Protein AF-A0A7S2G2K4-F1 (afdb_monomer)

Organism: NCBI:txid327968

Mean predicted aligned error: 5.21 Å

Radi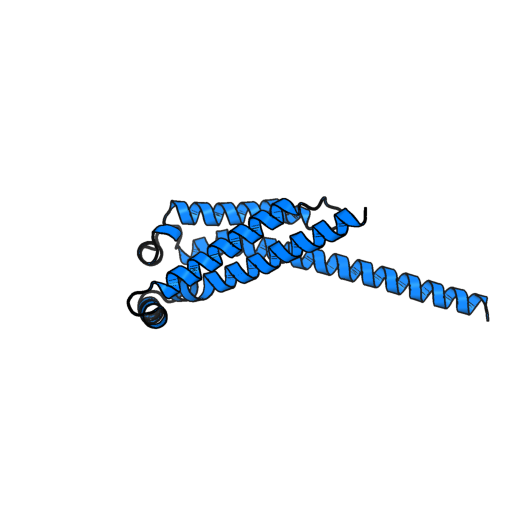us of gyration: 21.89 Å; Cα contacts (8 Å, |Δi|>4): 139; chains: 1; bounding box: 46×28×77 Å

Sequence (170 aa):
QAVLDKASLFRVEVRQKNRACLAEMVSWNALHTGFLLNASVNIVGLSIVNRGFSNALLIATYPGLFGTEGMIAIMLWGAAYLAAAPSLRPGREKQPYTYAVFCVEKVFYVATHVLWCARQPDGVLATLSGLWAQDPLTAFFYAAYGVNDFLGAVVFGSAMVKALGEQKAD

Foldseek 3Di:
DVVVVVVVVVVVVVVVVVVVVVVLQVLLVVLLVLLLVQLCCLAVVLCVLCVNVPPPVLCVLPVPQPPPVNSVVSNVLSVLSVVQSVQSHPPHQADLVSLVVQLVVLVVVLVVLVVSQVPDPVGNVVVLVVCCVVPVSSSVCSVCVSVVSNSSSVSSNVSNVVNVVVVVVD

Nearest PDB structures (foldseek):
  3lmf-assembly1_A  TM=4.861E-01  e=2.283E+00  Nitrosospira multiformis ATCC 25196
  1i4d-assembly1_A  TM=2.481E-01  e=7.546E+00  Homo sapiens
  1i4d-assembly1_B  TM=2.511E-01  e=9.210E+00  Homo sapiens

Structure (mmCIF, N/CA/C/O backbone):
data_AF-A0A7S2G2K4-F1
#
_entry.id   AF-A0A7S2G2K4-F1
#
loop_
_atom_site.group_PDB
_atom_site.id
_atom_site.type_symbol
_atom_site.label_atom_id
_atom_site.label_alt_id
_atom_site.label_comp_id
_atom_site.label_asym_id
_atom_site.label_entity_id
_atom_site.label_seq_id
_atom_site.pdbx_PDB_ins_code
_atom_site.Cartn_x
_atom_site.Cartn_y
_atom_site.Cartn_z
_atom_site.occupancy
_atom_site.B_iso_or_equiv
_atom_site.auth_seq_id
_atom_site.auth_comp_id
_atom_site.auth_asym_id
_atom_site.auth_atom_id
_atom_site.pdbx_PDB_model_num
ATOM 1 N N . GLN A 1 1 ? -9.798 -1.845 57.908 1.00 68.50 1 GLN A N 1
ATOM 2 C CA . GLN A 1 1 ? -9.338 -2.822 56.900 1.00 68.50 1 GLN A CA 1
ATOM 3 C C . GLN A 1 1 ? -10.251 -2.909 55.678 1.00 68.50 1 GLN A C 1
ATOM 5 O O . GLN A 1 1 ? -9.846 -2.431 54.632 1.00 68.50 1 GLN A O 1
ATOM 10 N N . ALA A 1 2 ? -11.506 -3.358 55.803 1.00 72.81 2 ALA A N 1
ATOM 11 C CA . ALA A 1 2 ? -12.401 -3.588 54.654 1.00 72.81 2 ALA A CA 1
ATOM 12 C C . ALA A 1 2 ? -12.629 -2.383 53.705 1.00 72.81 2 ALA A C 1
ATOM 14 O O . ALA A 1 2 ? -12.762 -2.557 52.497 1.00 72.81 2 ALA A O 1
ATOM 15 N N . VAL A 1 3 ? -12.659 -1.149 54.225 1.00 71.44 3 VAL A N 1
ATOM 16 C CA . VAL A 1 3 ? -12.802 0.071 53.399 1.00 71.44 3 VAL A CA 1
ATOM 17 C C . VAL A 1 3 ? -11.535 0.361 52.582 1.00 71.44 3 VAL A C 1
ATOM 19 O O . VAL A 1 3 ? -11.624 0.780 51.430 1.00 71.44 3 VAL A O 1
ATOM 22 N N . LEU A 1 4 ? -10.354 0.090 53.149 1.00 71.25 4 LEU A N 1
ATOM 23 C CA . LEU A 1 4 ? -9.072 0.260 52.459 1.00 71.25 4 LEU A CA 1
ATOM 24 C C . LEU A 1 4 ? -8.890 -0.797 51.360 1.00 71.25 4 LEU A C 1
ATOM 26 O O . LEU A 1 4 ? -8.391 -0.459 50.287 1.00 71.25 4 LEU A O 1
ATOM 30 N N . ASP A 1 5 ? -9.375 -2.020 51.589 1.00 79.25 5 ASP A N 1
ATOM 31 C CA . ASP A 1 5 ? -9.375 -3.104 50.597 1.00 79.25 5 ASP A CA 1
ATOM 32 C C . ASP A 1 5 ? -10.339 -2.830 49.433 1.00 79.25 5 ASP A C 1
ATOM 34 O O . ASP A 1 5 ? -10.005 -3.052 48.272 1.00 79.25 5 ASP A O 1
ATOM 38 N N . LYS A 1 6 ? 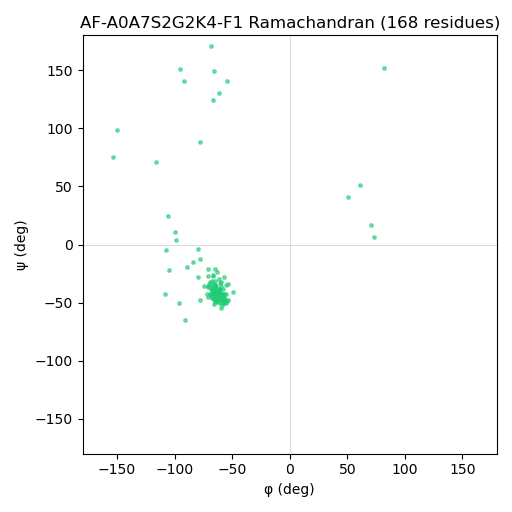-11.516 -2.246 49.693 1.00 78.31 6 LYS A N 1
ATOM 39 C CA . LYS A 1 6 ? -12.412 -1.799 48.610 1.00 78.31 6 LYS A CA 1
ATOM 40 C C . LYS A 1 6 ? -11.802 -0.660 47.790 1.00 78.31 6 LYS A C 1
ATOM 42 O O . LYS A 1 6 ? -11.899 -0.663 46.566 1.00 78.31 6 LYS A O 1
ATOM 47 N N . ALA A 1 7 ? -11.138 0.295 48.443 1.00 77.19 7 ALA A N 1
ATOM 48 C CA . ALA A 1 7 ? -10.471 1.400 47.758 1.00 77.19 7 ALA A CA 1
ATOM 49 C C . ALA A 1 7 ? -9.239 0.946 46.950 1.00 77.19 7 ALA A C 1
ATOM 51 O O . ALA A 1 7 ? -8.916 1.546 45.923 1.00 77.19 7 ALA A O 1
ATOM 52 N N . SER A 1 8 ? -8.520 -0.092 47.391 1.00 80.88 8 SER A N 1
ATOM 53 C CA . SER A 1 8 ? -7.418 -0.682 46.622 1.00 80.88 8 SER A CA 1
ATOM 54 C C . SER A 1 8 ? -7.937 -1.443 45.399 1.00 80.88 8 SER A C 1
ATOM 56 O O . SER A 1 8 ? -7.446 -1.182 44.301 1.00 80.88 8 SER A O 1
ATOM 58 N N . LEU A 1 9 ? -8.981 -2.265 45.549 1.00 81.38 9 LEU A N 1
ATOM 59 C CA . LEU A 1 9 ? -9.634 -2.976 44.442 1.00 81.38 9 LEU A CA 1
ATOM 60 C C . LEU A 1 9 ? -10.189 -2.014 43.388 1.00 81.38 9 LEU A C 1
ATOM 62 O O . LEU A 1 9 ? -9.881 -2.157 42.206 1.00 81.38 9 LEU A O 1
ATOM 66 N N . PHE A 1 10 ? -10.904 -0.970 43.812 1.00 81.25 10 PHE A N 1
ATOM 67 C CA . PHE A 1 10 ? -11.424 0.052 42.902 1.00 81.25 10 PHE A CA 1
ATOM 68 C C . PHE A 1 10 ? -10.303 0.755 42.119 1.00 81.25 10 PHE A C 1
ATOM 70 O O . PHE A 1 10 ? -10.399 0.940 40.907 1.00 81.25 10 PHE A O 1
ATOM 77 N N . ARG A 1 11 ? -9.183 1.097 42.776 1.00 84.06 11 ARG A N 1
ATOM 78 C CA . ARG A 1 11 ? -8.017 1.691 42.096 1.00 84.06 11 ARG A CA 1
ATOM 79 C C . ARG A 1 11 ? -7.373 0.744 41.085 1.00 84.06 11 ARG A C 1
ATOM 81 O O . ARG A 1 11 ? -6.886 1.219 40.059 1.00 84.06 11 ARG A O 1
ATOM 88 N N . VAL A 1 12 ? -7.339 -0.559 41.362 1.00 84.62 12 VAL A N 1
ATOM 89 C CA . VAL A 1 12 ? -6.824 -1.568 40.423 1.00 84.62 12 VAL A CA 1
ATOM 90 C C . VAL A 1 12 ? -7.735 -1.672 39.202 1.00 84.62 12 VAL A C 1
ATOM 92 O O . VAL A 1 12 ? -7.233 -1.609 38.082 1.00 84.62 12 VAL A O 1
ATOM 95 N N . GLU A 1 13 ? -9.051 -1.726 39.402 1.00 86.00 13 GLU A N 1
ATOM 96 C CA . GLU A 1 13 ? -10.028 -1.809 38.314 1.00 86.00 13 GLU A CA 1
ATOM 97 C C . GLU A 1 13 ? -9.983 -0.569 37.406 1.00 86.00 13 GLU A C 1
ATOM 99 O O . GLU A 1 13 ? -9.882 -0.689 36.184 1.00 86.00 13 GLU A O 1
ATOM 104 N N . VAL A 1 14 ? -9.956 0.635 37.992 1.00 81.56 14 VAL A N 1
ATOM 105 C CA . VAL A 1 14 ? -9.824 1.894 37.237 1.00 81.56 14 VAL A CA 1
ATOM 106 C C . VAL A 1 14 ? -8.510 1.929 36.455 1.00 81.56 14 VAL A C 1
ATOM 108 O O . VAL A 1 14 ? -8.492 2.307 35.284 1.00 81.56 14 VAL A O 1
ATOM 111 N N . ARG A 1 15 ? -7.393 1.494 37.056 1.00 83.81 15 ARG A N 1
ATOM 112 C CA . ARG A 1 15 ? -6.101 1.416 36.353 1.00 83.81 15 ARG A CA 1
ATOM 113 C C . ARG A 1 15 ? -6.128 0.418 35.199 1.00 83.81 15 ARG A C 1
ATOM 115 O O . ARG A 1 15 ? -5.543 0.712 34.159 1.00 83.81 15 ARG A O 1
ATOM 122 N N . GLN A 1 16 ? -6.775 -0.733 35.361 1.00 83.62 16 GLN A N 1
ATOM 123 C CA . GLN A 1 16 ? -6.918 -1.724 34.293 1.00 83.62 16 GLN A CA 1
ATOM 124 C C . GLN A 1 16 ? -7.766 -1.181 33.140 1.00 83.62 16 GLN A C 1
ATOM 126 O O . GLN A 1 16 ? -7.316 -1.230 31.996 1.00 83.62 16 GLN A O 1
ATOM 131 N N . LYS A 1 17 ? -8.922 -0.575 33.435 1.00 79.50 17 LYS A N 1
ATOM 132 C CA . LYS A 1 17 ? -9.782 0.071 32.430 1.00 79.50 17 LYS A CA 1
ATOM 133 C C . LYS A 1 17 ? -9.047 1.178 31.670 1.00 79.50 17 LYS A C 1
ATOM 135 O O . LYS A 1 17 ? -9.070 1.194 30.443 1.00 79.50 17 LYS A O 1
ATOM 140 N N . ASN A 1 18 ? -8.307 2.037 32.374 1.00 82.06 18 ASN A N 1
ATOM 141 C CA . ASN A 1 18 ? -7.518 3.097 31.739 1.00 82.06 18 ASN A CA 1
ATOM 142 C C . ASN A 1 18 ? -6.413 2.538 30.832 1.00 82.06 18 ASN A C 1
ATOM 144 O O . ASN A 1 18 ? -6.185 3.068 29.750 1.00 82.06 18 ASN A O 1
ATOM 148 N N . ARG A 1 19 ? -5.733 1.459 31.240 1.00 81.62 19 ARG A N 1
ATOM 149 C CA . ARG A 1 19 ? -4.711 0.806 30.406 1.00 81.62 19 ARG A CA 1
ATOM 150 C C . ARG A 1 19 ? -5.303 0.176 29.150 1.00 81.62 19 ARG A C 1
ATOM 152 O O . ARG A 1 19 ? -4.698 0.308 28.093 1.00 81.62 19 ARG A O 1
ATOM 159 N N . ALA A 1 20 ? -6.460 -0.475 29.262 1.00 77.94 20 ALA A N 1
ATOM 160 C CA . ALA A 1 20 ? -7.155 -1.055 28.117 1.00 77.94 20 ALA A CA 1
ATOM 161 C C . ALA A 1 20 ? -7.569 0.032 27.112 1.00 77.94 20 ALA A C 1
ATOM 163 O O . ALA A 1 20 ? -7.215 -0.063 25.940 1.00 77.94 20 ALA A O 1
ATOM 164 N N . CYS A 1 21 ? -8.190 1.114 27.596 1.00 77.81 21 CYS A N 1
ATOM 165 C CA . CYS A 1 21 ? -8.554 2.275 26.781 1.00 77.81 21 CYS A CA 1
ATOM 166 C C . CYS A 1 21 ? -7.331 2.893 26.076 1.00 77.81 21 CYS A C 1
ATOM 168 O O . CYS A 1 21 ? -7.348 3.123 24.868 1.00 77.81 21 CYS A O 1
ATOM 170 N N . LEU A 1 22 ? -6.220 3.086 26.797 1.00 75.25 22 LEU A N 1
ATOM 171 C CA . LEU A 1 22 ? -4.981 3.602 26.207 1.00 75.25 22 LEU A CA 1
ATOM 172 C C . LEU A 1 22 ? -4.407 2.665 25.137 1.00 75.25 22 LEU A C 1
ATOM 174 O O . LEU A 1 22 ? -4.009 3.135 24.074 1.00 75.25 22 LEU A O 1
ATOM 178 N N . ALA A 1 23 ? -4.367 1.355 25.389 1.00 79.31 23 ALA A N 1
ATOM 179 C CA . ALA A 1 23 ? -3.880 0.377 24.416 1.00 79.31 23 ALA A CA 1
ATOM 180 C C . ALA A 1 23 ? -4.734 0.378 23.138 1.00 79.31 23 ALA A C 1
ATOM 182 O O . ALA A 1 23 ? -4.208 0.318 22.026 1.00 79.31 23 ALA A O 1
ATOM 183 N N . GLU A 1 24 ? -6.048 0.518 23.290 1.00 80.81 24 GLU A N 1
ATOM 184 C CA . GLU A 1 24 ? -6.982 0.608 22.178 1.00 80.81 24 GLU A CA 1
ATOM 185 C C . GLU A 1 24 ? -6.768 1.882 21.350 1.00 80.81 24 GLU A C 1
ATOM 187 O O . GLU A 1 24 ? -6.616 1.802 20.128 1.00 80.81 24 GLU A O 1
ATOM 192 N N . MET A 1 25 ? -6.642 3.042 22.002 1.00 77.25 25 MET A N 1
ATOM 193 C CA . MET A 1 25 ? -6.327 4.310 21.334 1.00 77.25 25 MET A CA 1
ATOM 194 C C . MET A 1 25 ? -4.988 4.250 20.591 1.00 77.25 25 MET A C 1
ATOM 196 O O . MET A 1 25 ? -4.888 4.713 19.454 1.00 77.25 25 MET A O 1
ATOM 200 N N . VAL A 1 26 ? -3.961 3.652 21.204 1.00 80.31 26 VAL A N 1
ATOM 201 C CA . VAL A 1 26 ? -2.650 3.448 20.570 1.00 80.31 26 VAL A CA 1
ATOM 202 C C . VAL A 1 26 ? -2.784 2.570 19.324 1.00 80.31 26 VAL A C 1
ATOM 204 O O . VAL A 1 26 ? -2.207 2.903 18.289 1.00 80.31 26 VAL A O 1
ATOM 207 N N . SER A 1 27 ? -3.591 1.505 19.378 1.00 89.56 27 SER A N 1
ATOM 208 C CA . SER A 1 27 ? -3.807 0.617 18.228 1.00 89.56 27 SER A CA 1
ATOM 209 C C . SER A 1 27 ? -4.473 1.330 17.043 1.00 89.56 27 SER A C 1
ATOM 211 O O . SER A 1 27 ? -4.017 1.200 15.907 1.00 89.56 27 SER A O 1
ATOM 213 N N . TRP A 1 28 ? -5.494 2.155 17.298 1.00 93.38 28 TRP A N 1
ATOM 214 C CA . TRP A 1 28 ? -6.176 2.929 16.259 1.00 93.38 28 TRP A CA 1
ATOM 215 C C . TRP A 1 28 ? -5.278 4.009 15.647 1.00 93.38 28 TRP A C 1
ATOM 217 O O . TRP A 1 28 ? -5.271 4.195 14.429 1.00 93.38 28 TRP A O 1
ATOM 227 N N . ASN A 1 29 ? -4.454 4.668 16.465 1.00 93.25 29 ASN A N 1
ATOM 228 C CA . ASN A 1 29 ? -3.472 5.642 15.987 1.00 93.25 29 ASN A CA 1
ATOM 229 C C . ASN A 1 29 ? -2.386 4.998 15.112 1.00 93.25 29 ASN A C 1
ATOM 231 O O . ASN A 1 29 ? -1.961 5.599 14.124 1.00 93.25 29 ASN A O 1
ATOM 235 N N . ALA A 1 30 ? -1.953 3.776 15.436 1.00 95.31 30 ALA A N 1
ATOM 236 C CA . ALA A 1 30 ? -1.007 3.034 14.607 1.00 95.31 30 ALA A CA 1
ATOM 237 C C . ALA A 1 30 ? -1.598 2.726 13.220 1.00 95.31 30 ALA A C 1
ATOM 239 O O . ALA A 1 30 ? -0.945 2.980 12.208 1.00 95.31 30 ALA A O 1
ATOM 240 N N . LEU A 1 31 ? -2.855 2.272 13.159 1.00 97.44 31 LEU A N 1
ATOM 241 C CA . LEU A 1 31 ? -3.557 2.024 11.894 1.00 97.44 31 LEU A CA 1
ATOM 242 C C . LEU A 1 31 ? -3.769 3.314 11.091 1.00 97.44 31 LEU A C 1
ATOM 244 O O . LEU A 1 31 ? -3.511 3.333 9.890 1.00 97.44 31 LEU A O 1
ATOM 248 N N . HIS A 1 32 ? -4.163 4.410 11.746 1.00 97.38 32 HIS A N 1
ATOM 249 C CA . HIS A 1 32 ? -4.283 5.726 11.112 1.00 97.38 32 HIS A CA 1
ATOM 250 C C . HIS A 1 32 ? -2.961 6.166 10.466 1.00 97.38 32 HIS A C 1
ATOM 252 O O . HIS A 1 32 ? -2.939 6.560 9.301 1.00 97.38 32 HIS A O 1
ATOM 258 N N . THR A 1 33 ? -1.845 6.059 11.191 1.00 97.25 33 THR A N 1
ATOM 259 C CA . THR A 1 33 ? -0.509 6.347 10.644 1.00 97.25 33 THR A CA 1
ATOM 260 C C . THR A 1 33 ? -0.169 5.416 9.481 1.00 97.25 33 THR A C 1
ATOM 262 O O . THR A 1 33 ? 0.345 5.880 8.467 1.00 97.25 33 THR A O 1
ATOM 265 N N . GLY A 1 34 ? -0.516 4.130 9.573 1.00 97.94 34 GLY A N 1
ATOM 266 C CA . GLY A 1 34 ? -0.341 3.170 8.484 1.00 97.94 34 GLY A CA 1
ATOM 267 C C . GLY A 1 34 ? -1.068 3.578 7.198 1.00 97.94 34 GLY A C 1
ATOM 268 O O . GLY A 1 34 ? -0.477 3.508 6.121 1.00 97.94 34 GLY A O 1
ATOM 269 N N . PHE A 1 35 ? -2.305 4.074 7.294 1.00 98.44 35 PHE A N 1
ATOM 270 C CA . PHE A 1 35 ? -3.047 4.597 6.139 1.00 98.44 35 PHE A CA 1
ATOM 271 C C . PHE A 1 35 ? -2.357 5.824 5.534 1.00 98.44 35 PHE A C 1
ATOM 273 O O . PHE A 1 35 ? -2.194 5.893 4.318 1.00 98.44 35 PHE A O 1
ATOM 280 N N . LEU A 1 36 ? -1.907 6.768 6.368 1.00 98.50 36 LEU A N 1
ATOM 281 C CA . LEU A 1 36 ? -1.200 7.963 5.895 1.00 98.50 36 LEU A CA 1
ATOM 282 C C . LEU A 1 36 ? 0.132 7.627 5.214 1.00 98.50 36 LEU A C 1
ATOM 284 O O . LEU A 1 36 ? 0.470 8.236 4.200 1.00 98.50 36 LEU A O 1
ATOM 288 N N . LEU A 1 37 ? 0.877 6.652 5.741 1.00 98.31 37 LEU A N 1
ATOM 289 C CA . LEU A 1 37 ? 2.124 6.188 5.136 1.00 98.31 37 LEU A CA 1
ATOM 290 C C . LEU A 1 37 ? 1.865 5.540 3.773 1.00 98.31 37 LEU A C 1
ATOM 292 O O . LEU A 1 37 ? 2.506 5.920 2.798 1.00 98.31 37 LEU A O 1
ATOM 296 N N . ASN A 1 38 ? 0.879 4.643 3.675 1.00 98.31 38 ASN A N 1
ATOM 297 C CA . ASN A 1 38 ? 0.506 4.016 2.402 1.00 98.31 38 ASN A CA 1
ATOM 298 C C . ASN A 1 38 ? 0.021 5.050 1.372 1.00 98.31 38 ASN A C 1
ATOM 300 O O . ASN A 1 38 ? 0.425 4.998 0.212 1.00 98.31 38 ASN A O 1
ATOM 304 N N . ALA A 1 39 ? -0.780 6.033 1.796 1.00 98.50 39 ALA A N 1
ATOM 305 C CA . ALA A 1 39 ? -1.178 7.156 0.948 1.00 98.50 39 ALA A CA 1
ATOM 306 C C . ALA A 1 39 ? 0.035 7.942 0.426 1.00 98.50 39 ALA A C 1
ATOM 308 O O . ALA A 1 39 ? 0.141 8.230 -0.767 1.00 98.50 39 ALA A O 1
ATOM 309 N N . SER A 1 40 ? 0.976 8.256 1.319 1.00 98.25 40 SER A N 1
ATOM 310 C CA . SER A 1 40 ? 2.180 9.021 0.988 1.00 98.25 40 SER A CA 1
ATOM 311 C C . SER A 1 40 ? 3.096 8.262 0.031 1.00 98.25 40 SER A C 1
ATOM 313 O O . SER A 1 40 ? 3.620 8.862 -0.902 1.00 98.25 40 SER A O 1
ATOM 315 N N . VAL A 1 41 ? 3.264 6.948 0.203 1.00 97.75 41 VAL A N 1
ATOM 316 C CA . VAL A 1 41 ? 4.056 6.120 -0.720 1.00 97.75 41 VAL A CA 1
ATOM 317 C C . VAL A 1 41 ? 3.431 6.111 -2.117 1.00 97.75 41 VAL A C 1
ATOM 319 O O . VAL A 1 41 ? 4.135 6.366 -3.093 1.00 97.75 41 VAL A O 1
ATOM 322 N N . ASN A 1 42 ? 2.116 5.901 -2.219 1.00 98.12 42 ASN A N 1
ATOM 323 C CA . ASN A 1 42 ? 1.416 5.866 -3.505 1.00 98.12 42 ASN A CA 1
ATOM 324 C C . ASN A 1 42 ? 1.432 7.217 -4.243 1.00 98.12 42 ASN A C 1
ATOM 326 O O . ASN A 1 42 ? 1.479 7.236 -5.469 1.00 98.12 42 ASN A O 1
ATOM 330 N N . ILE A 1 43 ? 1.376 8.343 -3.525 1.00 97.75 43 ILE A N 1
ATOM 331 C CA . ILE A 1 43 ? 1.358 9.679 -4.141 1.00 97.75 43 ILE A CA 1
ATOM 332 C C . ILE A 1 43 ? 2.780 10.220 -4.291 1.00 97.75 43 ILE A C 1
ATOM 334 O O . ILE A 1 43 ? 3.262 10.437 -5.400 1.00 97.75 43 ILE A O 1
ATOM 338 N N . VAL A 1 44 ? 3.459 10.457 -3.170 1.00 96.75 44 VAL A N 1
ATOM 339 C CA . VAL A 1 44 ? 4.764 11.126 -3.126 1.00 96.75 44 VAL A CA 1
ATOM 340 C C . VAL A 1 44 ? 5.871 10.166 -3.541 1.00 96.75 44 VAL A C 1
ATOM 342 O O . VAL A 1 44 ? 6.680 10.511 -4.399 1.00 96.75 44 VAL A O 1
ATOM 345 N N . GLY A 1 45 ? 5.888 8.954 -2.979 1.00 95.06 45 GLY A N 1
ATOM 346 C CA . GLY A 1 45 ? 6.902 7.945 -3.297 1.00 95.06 45 GLY A CA 1
ATOM 347 C C . GLY A 1 45 ? 6.923 7.609 -4.788 1.00 95.06 45 GLY A C 1
ATOM 348 O O . GLY A 1 45 ? 7.969 7.713 -5.430 1.00 95.06 45 GLY A O 1
ATOM 349 N N . LEU A 1 46 ? 5.755 7.308 -5.362 1.00 95.00 46 LEU A N 1
ATOM 350 C CA . LEU A 1 46 ? 5.633 7.054 -6.797 1.00 95.00 46 LEU A CA 1
ATOM 351 C C . LEU A 1 46 ? 6.037 8.273 -7.636 1.00 95.00 46 LEU A C 1
ATOM 353 O O . LEU A 1 46 ? 6.748 8.109 -8.622 1.00 95.00 46 LEU A O 1
ATOM 357 N N . SER A 1 47 ? 5.645 9.491 -7.245 1.00 94.75 47 SER A N 1
ATOM 358 C CA . SER A 1 47 ? 6.019 10.710 -7.983 1.00 94.75 47 SER A CA 1
ATOM 359 C C . SER A 1 47 ? 7.533 10.912 -8.054 1.00 94.75 47 SER A C 1
ATOM 361 O O . SER A 1 47 ? 8.045 11.315 -9.101 1.00 94.75 47 SER A O 1
ATOM 363 N N . ILE A 1 48 ? 8.250 10.602 -6.968 1.00 95.50 48 ILE A N 1
ATOM 364 C CA . ILE A 1 48 ? 9.715 10.673 -6.906 1.00 95.50 48 ILE A CA 1
ATOM 365 C C . ILE A 1 48 ? 10.337 9.639 -7.850 1.00 95.50 48 ILE A C 1
ATOM 367 O O . ILE A 1 48 ? 11.160 9.998 -8.692 1.00 95.50 48 ILE A O 1
ATOM 371 N N . VAL A 1 49 ? 9.919 8.372 -7.761 1.00 94.19 49 VAL A N 1
ATOM 372 C CA . VAL A 1 49 ? 10.465 7.287 -8.601 1.00 94.19 49 VAL A CA 1
ATOM 373 C C . VAL A 1 49 ? 10.170 7.530 -10.081 1.00 94.19 49 VAL A C 1
ATOM 375 O O . VAL A 1 49 ? 11.042 7.373 -10.933 1.00 94.19 49 VAL A O 1
ATOM 378 N N . ASN A 1 50 ? 8.955 7.969 -10.396 1.00 92.19 50 ASN A N 1
ATOM 379 C CA . ASN A 1 50 ? 8.507 8.234 -11.758 1.00 92.19 50 ASN A CA 1
ATOM 380 C C . ASN A 1 50 ? 8.996 9.590 -12.311 1.00 92.19 50 ASN A C 1
ATOM 382 O O . ASN A 1 50 ? 8.748 9.918 -13.472 1.00 92.19 50 ASN A O 1
ATOM 386 N N . ARG A 1 51 ? 9.688 10.403 -11.498 1.00 93.88 51 ARG A N 1
ATOM 387 C CA . ARG A 1 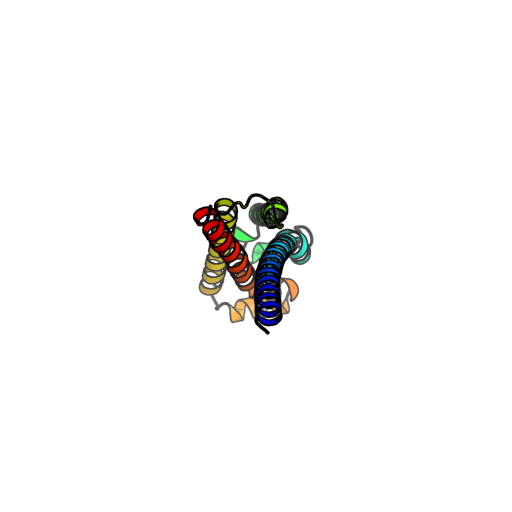51 ? 10.198 11.734 -11.879 1.00 93.88 51 ARG A CA 1
ATOM 388 C C . ARG A 1 51 ? 9.104 12.604 -12.519 1.00 93.88 51 ARG A C 1
ATOM 390 O O . ARG A 1 51 ? 9.327 13.251 -13.540 1.00 93.88 51 ARG A O 1
ATOM 397 N N . GLY A 1 52 ? 7.892 12.548 -11.963 1.00 89.19 52 GLY A N 1
ATOM 398 C CA . GLY A 1 52 ? 6.721 13.230 -12.521 1.00 89.19 52 GLY A CA 1
ATOM 399 C C . GLY A 1 52 ? 6.337 12.767 -13.933 1.00 89.19 52 GLY A C 1
ATOM 400 O O . GLY A 1 52 ? 6.159 13.606 -14.807 1.00 89.19 52 GLY A O 1
ATOM 401 N N . PHE A 1 53 ? 6.192 11.454 -14.154 1.00 89.69 53 PHE A N 1
ATOM 402 C CA . PHE A 1 53 ? 5.794 10.836 -15.437 1.00 89.69 53 PHE A CA 1
ATOM 403 C C . PHE A 1 53 ? 6.840 10.892 -16.553 1.00 89.69 53 PHE A C 1
ATOM 405 O O . PHE A 1 53 ? 6.522 10.640 -17.712 1.00 89.69 53 PHE A O 1
ATOM 412 N N . SER A 1 54 ? 8.099 11.168 -16.212 1.00 92.12 54 SER A N 1
ATOM 413 C CA . SER A 1 54 ? 9.196 11.250 -17.183 1.00 92.12 54 SER A CA 1
ATOM 414 C C . SER A 1 54 ? 10.172 10.069 -17.126 1.00 92.12 54 SER A C 1
ATOM 416 O O . SER A 1 54 ? 11.080 9.981 -17.954 1.00 92.12 54 SER A O 1
ATOM 418 N N . ASN A 1 55 ? 10.012 9.138 -16.178 1.00 94.94 55 ASN A N 1
ATOM 419 C CA . ASN A 1 55 ? 10.899 7.983 -16.060 1.00 94.94 55 ASN A CA 1
ATOM 420 C C . ASN A 1 55 ? 10.564 6.895 -17.100 1.00 94.94 55 ASN A C 1
ATOM 422 O O . ASN A 1 55 ? 9.819 5.952 -16.836 1.00 94.94 55 ASN A O 1
ATOM 426 N N . ALA A 1 56 ? 11.164 7.010 -18.288 1.00 94.50 56 ALA A N 1
ATOM 427 C CA . ALA A 1 56 ? 10.972 6.060 -19.383 1.00 94.50 56 ALA A CA 1
ATOM 428 C C . ALA A 1 56 ? 11.392 4.622 -19.029 1.00 94.50 56 ALA A C 1
ATOM 430 O O . ALA A 1 56 ? 10.769 3.678 -19.509 1.00 94.50 56 ALA A O 1
ATOM 431 N N . LEU A 1 57 ? 12.408 4.440 -18.175 1.00 96.31 57 LEU A N 1
ATOM 432 C CA . LEU A 1 57 ? 12.870 3.109 -17.771 1.00 96.31 57 LEU A CA 1
ATOM 433 C C . LEU A 1 57 ? 11.835 2.404 -16.888 1.00 96.31 57 LEU A C 1
ATOM 435 O O . LEU A 1 57 ? 11.550 1.226 -17.106 1.00 96.31 57 LEU A O 1
ATOM 439 N N . LEU A 1 58 ? 11.234 3.125 -15.935 1.00 95.75 58 LEU A N 1
ATOM 440 C CA . LEU A 1 58 ? 10.143 2.613 -15.102 1.00 95.75 58 LEU A CA 1
ATOM 441 C C . LEU A 1 58 ? 8.988 2.105 -15.975 1.00 95.75 58 LEU A C 1
ATOM 443 O O . LEU A 1 58 ? 8.553 0.966 -15.803 1.00 95.75 58 LEU A O 1
ATOM 447 N N . ILE A 1 59 ? 8.550 2.929 -16.932 1.00 95.25 59 ILE A N 1
ATOM 448 C CA . ILE A 1 59 ? 7.437 2.629 -17.841 1.00 95.25 59 ILE A CA 1
ATOM 449 C C . ILE A 1 59 ? 7.783 1.439 -18.743 1.00 95.25 59 ILE A C 1
ATOM 451 O O . ILE A 1 59 ? 7.007 0.493 -18.839 1.00 95.25 59 ILE A O 1
ATOM 455 N N . ALA A 1 60 ? 8.955 1.449 -19.380 1.00 95.25 60 ALA A N 1
ATOM 456 C CA . ALA A 1 60 ? 9.365 0.398 -20.311 1.00 95.25 60 ALA A CA 1
ATOM 457 C C . ALA A 1 60 ? 9.538 -0.971 -19.632 1.00 95.25 60 ALA A C 1
ATOM 459 O O . ALA A 1 60 ? 9.286 -1.999 -20.255 1.00 95.25 60 ALA A O 1
ATOM 460 N N . THR A 1 61 ? 9.935 -0.992 -18.356 1.00 95.75 61 THR A N 1
ATOM 461 C CA . THR A 1 61 ? 10.166 -2.236 -17.604 1.00 95.75 61 THR A CA 1
ATOM 462 C C . THR A 1 61 ? 8.864 -2.98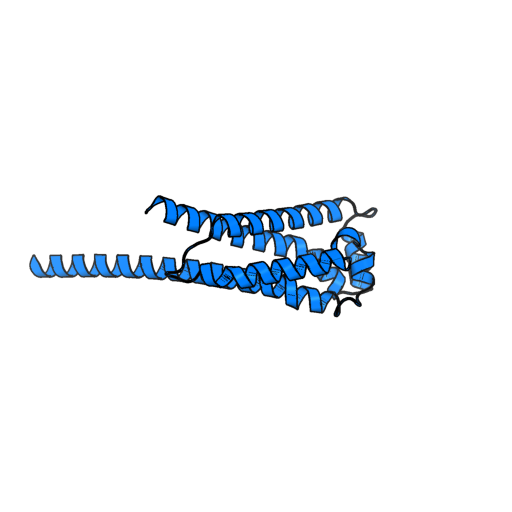4 -17.296 1.00 95.75 61 THR A C 1
ATOM 464 O O . THR A 1 61 ? 8.848 -4.218 -17.279 1.00 95.75 61 THR A O 1
ATOM 467 N N . TYR A 1 62 ? 7.755 -2.272 -17.068 1.00 95.31 62 TYR A N 1
ATOM 468 C CA . TYR A 1 62 ? 6.449 -2.902 -16.871 1.00 95.31 62 TYR A CA 1
ATOM 469 C C . TYR A 1 62 ? 5.286 -1.975 -17.276 1.00 95.31 62 TYR A C 1
ATOM 471 O O . TYR A 1 62 ? 4.556 -1.462 -16.420 1.00 95.31 62 TYR A O 1
ATOM 479 N N . PRO A 1 63 ? 5.051 -1.792 -18.587 1.00 93.75 63 PRO A N 1
ATOM 480 C CA . PRO A 1 63 ? 4.135 -0.769 -19.099 1.00 93.75 63 PRO A CA 1
ATOM 481 C C . PRO A 1 63 ? 2.672 -1.024 -18.730 1.00 93.75 63 PRO A C 1
ATOM 483 O O . PRO A 1 63 ? 1.897 -0.083 -18.604 1.00 93.75 63 PRO A O 1
ATOM 486 N N . GLY A 1 64 ? 2.288 -2.286 -18.513 1.00 91.94 64 GLY A N 1
ATOM 487 C CA . GLY A 1 64 ? 0.924 -2.633 -18.110 1.00 91.94 64 GLY A CA 1
ATOM 488 C C . GLY A 1 64 ? 0.539 -2.134 -16.712 1.00 91.94 64 GLY A C 1
ATOM 489 O O . GLY A 1 64 ? -0.642 -1.924 -16.462 1.00 91.94 64 GLY A O 1
ATOM 490 N N . LEU A 1 65 ? 1.514 -1.938 -15.815 1.00 94.69 65 LEU A N 1
ATOM 491 C CA . LEU A 1 65 ? 1.272 -1.480 -14.441 1.00 94.69 65 LEU A CA 1
ATOM 492 C C . LEU A 1 65 ? 1.739 -0.040 -14.221 1.00 94.69 65 LEU A C 1
ATOM 494 O O . LEU A 1 65 ? 1.035 0.753 -13.602 1.00 94.69 65 LEU A O 1
ATOM 498 N N . PHE A 1 66 ? 2.912 0.301 -14.753 1.00 96.38 66 PHE A N 1
ATOM 499 C CA . PHE A 1 66 ? 3.525 1.619 -14.601 1.00 96.38 66 PHE A CA 1
ATOM 500 C C . PHE A 1 66 ? 3.433 2.465 -15.872 1.00 96.38 66 PHE A C 1
ATOM 502 O O . PHE A 1 66 ? 4.235 3.368 -16.069 1.00 96.38 66 PHE A O 1
ATOM 509 N N . GLY A 1 67 ? 2.454 2.195 -16.738 1.00 94.00 67 GLY A N 1
ATOM 510 C CA . GLY A 1 67 ? 1.994 3.158 -17.739 1.00 94.00 67 GLY A CA 1
ATOM 511 C C . GLY A 1 67 ? 1.275 4.346 -17.089 1.00 94.00 67 GLY A C 1
ATOM 512 O O . GLY A 1 67 ? 0.983 4.337 -15.891 1.00 94.00 67 GLY A O 1
ATOM 513 N N . THR A 1 68 ? 0.979 5.384 -17.871 1.00 92.62 68 THR A N 1
ATOM 514 C CA . THR A 1 68 ? 0.365 6.629 -17.376 1.00 92.62 68 THR A CA 1
ATOM 515 C C . THR A 1 68 ? -0.924 6.367 -16.598 1.00 92.62 68 THR A C 1
ATOM 517 O O . THR A 1 68 ? -1.088 6.857 -15.482 1.00 92.62 68 THR A O 1
ATOM 520 N N . GLU A 1 69 ? -1.814 5.547 -17.150 1.00 94.69 69 GLU A N 1
ATOM 521 C CA . GLU A 1 69 ? -3.110 5.203 -16.572 1.00 94.69 69 GLU A CA 1
ATOM 522 C C . GLU A 1 69 ? -2.949 4.425 -15.265 1.00 94.69 69 GLU A C 1
ATOM 524 O O . GLU A 1 69 ? -3.611 4.734 -14.273 1.00 94.69 69 GLU A O 1
ATOM 529 N N . GLY A 1 70 ? -2.032 3.454 -15.241 1.00 95.56 70 GLY A N 1
ATOM 530 C CA . GLY A 1 70 ? -1.737 2.660 -14.049 1.00 95.56 70 GLY A CA 1
ATOM 531 C C . GLY A 1 70 ? -1.161 3.513 -12.921 1.00 95.56 70 GLY A C 1
ATOM 532 O O . GLY A 1 70 ? -1.609 3.431 -11.780 1.00 95.56 70 GLY A O 1
ATOM 533 N N . MET A 1 71 ? -0.242 4.425 -13.239 1.00 95.50 71 MET A N 1
ATOM 534 C CA . MET A 1 71 ? 0.333 5.340 -12.253 1.00 95.50 71 MET A CA 1
ATOM 535 C C . MET A 1 71 ? -0.698 6.335 -11.714 1.00 95.50 71 MET A C 1
ATOM 537 O O . MET A 1 71 ? -0.748 6.555 -10.504 1.00 95.50 71 MET A O 1
ATOM 541 N N . ILE A 1 72 ? -1.569 6.879 -12.571 1.00 96.44 72 ILE A N 1
ATOM 542 C CA . ILE A 1 72 ? -2.702 7.706 -12.127 1.00 96.44 72 ILE A CA 1
ATOM 543 C C . ILE A 1 72 ? -3.603 6.901 -11.185 1.00 96.44 72 ILE A C 1
ATOM 545 O O . ILE A 1 72 ? -3.967 7.400 -10.120 1.00 96.44 72 ILE A O 1
ATOM 549 N N . ALA A 1 73 ? -3.920 5.650 -11.523 1.00 97.50 73 ALA A N 1
ATOM 550 C CA . ALA A 1 73 ? -4.730 4.788 -10.670 1.00 97.50 73 ALA A CA 1
ATOM 551 C C . ALA A 1 73 ? -4.070 4.547 -9.300 1.00 97.50 73 ALA A C 1
ATOM 553 O O . ALA A 1 73 ? -4.739 4.686 -8.278 1.00 97.50 73 ALA A O 1
ATOM 554 N N . ILE A 1 74 ? -2.763 4.267 -9.245 1.00 97.62 74 ILE A N 1
ATOM 555 C CA . ILE A 1 74 ? -2.022 4.094 -7.981 1.00 97.62 74 ILE A CA 1
ATOM 556 C C . ILE A 1 74 ? -2.097 5.367 -7.122 1.00 97.62 74 ILE A C 1
ATOM 558 O O . ILE A 1 74 ? -2.335 5.287 -5.911 1.00 97.62 74 ILE A O 1
ATOM 562 N N . MET A 1 75 ? -1.952 6.547 -7.731 1.00 98.00 75 MET A N 1
ATOM 563 C CA . MET A 1 75 ? -2.081 7.824 -7.019 1.00 98.00 75 MET A CA 1
ATOM 564 C C . MET A 1 75 ? -3.510 8.055 -6.505 1.00 98.00 75 MET A C 1
ATOM 566 O O . MET A 1 75 ? -3.679 8.508 -5.372 1.00 98.00 75 MET A O 1
ATOM 570 N N . LEU A 1 76 ? -4.537 7.700 -7.286 1.00 98.44 76 LEU A N 1
ATOM 571 C CA . LEU A 1 76 ? -5.942 7.771 -6.865 1.00 98.44 76 LEU A CA 1
ATOM 572 C C . LEU A 1 76 ? -6.239 6.829 -5.692 1.00 98.44 76 LEU A C 1
ATOM 574 O O . LEU A 1 76 ? -6.929 7.229 -4.755 1.00 98.44 76 LEU A O 1
ATOM 578 N N . TRP A 1 77 ? -5.663 5.625 -5.682 1.00 98.44 77 TRP A N 1
ATOM 579 C CA . TRP A 1 77 ? -5.719 4.733 -4.522 1.00 98.44 77 TRP A CA 1
ATOM 580 C C . TRP A 1 77 ? -5.065 5.363 -3.291 1.00 98.44 77 TRP A C 1
ATOM 582 O O . TRP A 1 77 ? -5.651 5.359 -2.210 1.00 98.44 77 TRP A O 1
ATOM 592 N N . GLY A 1 78 ? -3.908 6.010 -3.461 1.00 98.50 78 GLY A N 1
ATOM 593 C CA . GLY A 1 78 ? -3.274 6.781 -2.389 1.00 98.50 78 GLY A CA 1
ATOM 594 C C . GLY A 1 78 ? -4.186 7.880 -1.831 1.00 98.50 78 GLY A C 1
ATOM 595 O O . GLY A 1 78 ? -4.304 8.039 -0.614 1.00 98.50 78 GLY A O 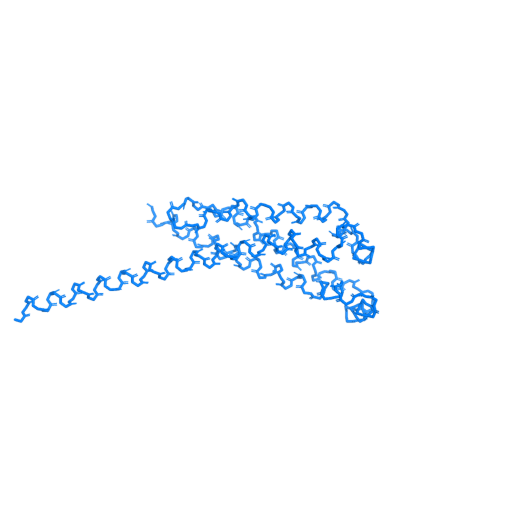1
ATOM 596 N N . ALA A 1 79 ? -4.893 8.599 -2.706 1.00 98.62 79 ALA A N 1
ATOM 597 C CA . ALA A 1 79 ? -5.865 9.613 -2.305 1.00 98.62 79 ALA A CA 1
ATOM 598 C C . ALA A 1 79 ? -7.074 9.002 -1.575 1.00 98.62 79 ALA A C 1
ATOM 600 O O . ALA A 1 79 ? -7.540 9.573 -0.589 1.00 98.62 79 ALA A O 1
ATOM 601 N N . ALA A 1 80 ? -7.544 7.824 -1.994 1.00 98.62 80 ALA A N 1
ATOM 602 C CA . ALA A 1 80 ? -8.611 7.097 -1.310 1.00 98.62 80 ALA A CA 1
ATOM 603 C C . ALA A 1 80 ? -8.200 6.685 0.116 1.00 98.62 80 ALA A C 1
ATOM 605 O O . ALA A 1 80 ? -8.980 6.858 1.055 1.00 98.62 80 ALA A O 1
ATOM 606 N N . TYR A 1 81 ? -6.958 6.227 0.314 1.00 98.50 81 TYR A N 1
ATOM 607 C CA . TYR A 1 81 ? -6.421 5.914 1.647 1.00 98.50 81 TYR A CA 1
ATOM 608 C C . TYR A 1 81 ? -6.374 7.153 2.535 1.00 98.50 81 TYR A C 1
ATOM 610 O O . TYR A 1 81 ? -6.791 7.102 3.694 1.00 98.50 81 TYR A O 1
ATOM 618 N N . LEU A 1 82 ? -5.915 8.278 1.984 1.00 98.38 82 LEU A N 1
ATOM 619 C CA . LEU A 1 82 ? -5.870 9.556 2.688 1.00 98.38 82 LEU A CA 1
ATOM 620 C C . LEU A 1 82 ? -7.272 10.036 3.085 1.00 98.38 82 LEU A C 1
ATOM 622 O O . LEU A 1 82 ? -7.471 10.474 4.217 1.00 98.38 82 LEU A O 1
ATOM 626 N N . ALA A 1 83 ? -8.246 9.918 2.181 1.00 98.25 83 ALA A N 1
ATOM 627 C CA . ALA A 1 83 ? -9.636 10.290 2.426 1.00 98.25 83 ALA A CA 1
ATOM 628 C C . ALA A 1 83 ? -10.296 9.413 3.502 1.00 98.25 83 ALA A C 1
ATOM 630 O O . ALA A 1 83 ? -11.088 9.909 4.302 1.00 98.25 83 ALA A O 1
ATOM 631 N N . ALA A 1 84 ? -9.947 8.126 3.559 1.00 98.00 84 ALA A N 1
ATOM 632 C CA . ALA A 1 84 ? -10.463 7.198 4.558 1.00 98.00 84 ALA A CA 1
ATOM 633 C C . ALA A 1 84 ? -9.762 7.322 5.919 1.00 98.00 84 ALA A C 1
ATOM 635 O O . ALA A 1 84 ? -10.390 7.049 6.942 1.00 98.00 84 ALA A O 1
ATOM 636 N N . ALA A 1 85 ? -8.497 7.755 5.972 1.00 97.69 85 ALA A N 1
ATOM 637 C CA . ALA A 1 85 ? -7.699 7.785 7.201 1.00 97.69 85 ALA A CA 1
ATOM 638 C C . ALA A 1 85 ? -8.401 8.436 8.417 1.00 97.69 85 ALA A C 1
ATOM 640 O O . ALA A 1 85 ? -8.333 7.862 9.506 1.00 97.69 85 ALA A O 1
ATOM 641 N N . PRO A 1 86 ? -9.145 9.559 8.292 1.00 96.62 86 PRO A N 1
ATOM 642 C CA . PRO A 1 86 ? -9.855 10.164 9.419 1.00 96.62 86 PRO A CA 1
ATOM 643 C C . PRO A 1 86 ? -10.847 9.238 10.137 1.00 96.62 86 PRO A C 1
ATOM 645 O O . PRO A 1 86 ? -11.062 9.426 11.334 1.00 96.62 86 PRO A O 1
ATOM 648 N N . SER A 1 87 ? -11.423 8.240 9.455 1.00 96.31 87 SER A N 1
ATOM 649 C CA . SER A 1 87 ? -12.361 7.268 10.049 1.00 96.31 87 SER A CA 1
ATOM 650 C C . SER A 1 87 ? -11.712 6.366 11.110 1.00 96.31 87 SER A C 1
ATOM 652 O O . SER A 1 87 ? -12.385 5.871 12.015 1.00 96.31 87 SER A O 1
ATOM 654 N N . LEU A 1 88 ? -10.383 6.222 11.085 1.00 95.19 88 LEU A N 1
ATOM 655 C CA . LEU A 1 88 ? -9.619 5.430 12.056 1.00 95.19 88 LEU A CA 1
ATOM 656 C C . LEU A 1 88 ? -9.419 6.149 13.392 1.00 95.19 88 LEU A C 1
ATOM 658 O O . LEU A 1 88 ? -9.008 5.520 14.362 1.00 95.19 88 LEU A O 1
ATOM 662 N N . ARG A 1 89 ? -9.705 7.454 13.477 1.00 91.81 89 ARG A N 1
ATOM 663 C CA . ARG A 1 89 ? -9.562 8.190 14.739 1.00 91.81 89 ARG A CA 1
ATOM 664 C C . ARG A 1 89 ? -10.567 7.681 15.791 1.00 91.81 89 ARG A C 1
ATOM 666 O O . ARG A 1 89 ? -11.668 7.248 15.426 1.00 91.81 89 ARG A O 1
ATOM 673 N N . PRO A 1 90 ? -10.226 7.738 17.092 1.00 83.50 90 PRO A N 1
ATOM 674 C CA . PRO A 1 90 ? -11.157 7.380 18.163 1.00 83.50 90 PRO A CA 1
ATOM 675 C C . PRO A 1 90 ? -12.473 8.167 18.067 1.00 83.50 90 PRO A C 1
ATOM 677 O O . PRO A 1 90 ? -12.464 9.348 17.720 1.00 83.50 90 PRO A O 1
ATOM 680 N N . GLY A 1 91 ? -13.603 7.510 18.341 1.00 83.19 91 GLY A N 1
ATOM 681 C CA . GLY A 1 91 ? -14.937 8.131 18.308 1.00 83.19 91 GLY A CA 1
ATOM 682 C C . GLY A 1 91 ? -15.495 8.444 16.911 1.00 83.19 91 GLY A C 1
ATOM 683 O O . GLY A 1 91 ? -16.534 9.086 16.798 1.00 83.19 91 GLY A O 1
ATOM 684 N N . ARG A 1 92 ? -14.814 8.026 15.837 1.00 89.88 92 ARG A N 1
ATOM 685 C CA . ARG A 1 92 ? -15.326 8.109 14.460 1.00 89.88 92 ARG A CA 1
ATOM 686 C C . ARG A 1 92 ? -15.977 6.799 14.031 1.00 89.88 92 ARG A C 1
ATOM 688 O O . ARG A 1 92 ? -15.526 5.732 14.443 1.00 89.88 92 ARG A O 1
ATOM 695 N N . GLU A 1 93 ? -16.957 6.891 13.140 1.00 91.31 93 GLU A N 1
ATOM 696 C CA . GLU A 1 93 ? -17.549 5.726 12.484 1.00 91.31 93 GLU A CA 1
ATOM 697 C C . GLU A 1 93 ? -16.497 4.975 11.657 1.00 91.31 93 GLU A C 1
ATOM 699 O O . GLU A 1 93 ? -15.743 5.574 10.884 1.00 91.31 93 GLU A O 1
ATOM 704 N N . LYS A 1 94 ? -16.424 3.658 11.862 1.00 94.56 94 LYS A N 1
ATOM 705 C CA . LYS A 1 94 ? -15.459 2.774 11.205 1.00 94.56 94 LYS A CA 1
ATOM 706 C C . LYS A 1 94 ? -16.062 2.215 9.920 1.00 94.56 94 LYS A C 1
ATOM 708 O O . LYS A 1 94 ? -17.229 1.842 9.895 1.00 94.56 94 LYS A O 1
ATOM 713 N N . GLN A 1 95 ? -15.248 2.107 8.870 1.00 96.38 95 GLN A N 1
ATOM 714 C CA . GLN A 1 95 ? -15.691 1.669 7.542 1.00 96.38 95 GLN A CA 1
ATOM 715 C C . GLN A 1 95 ? -15.022 0.343 7.131 1.00 96.38 95 GLN A C 1
ATOM 717 O O . GLN A 1 95 ? -14.159 0.335 6.249 1.00 96.38 95 GLN A O 1
ATOM 722 N N . PRO A 1 96 ? -15.378 -0.797 7.757 1.00 96.94 96 PRO A N 1
ATOM 723 C CA . PRO A 1 96 ? -14.668 -2.064 7.560 1.00 96.94 96 PRO A CA 1
ATOM 724 C C . PRO A 1 96 ? -14.629 -2.518 6.098 1.00 96.94 96 PRO A C 1
ATOM 726 O O . PRO A 1 96 ? -13.598 -2.999 5.638 1.00 96.94 96 PRO A O 1
ATOM 729 N N . TYR A 1 97 ? -15.717 -2.324 5.349 1.00 97.69 97 TYR A N 1
ATOM 730 C CA . TYR A 1 97 ? -15.790 -2.718 3.940 1.00 97.69 97 TYR A CA 1
ATOM 731 C C . TYR A 1 97 ? -14.888 -1.866 3.043 1.00 97.69 97 TYR A C 1
ATOM 733 O O . TYR A 1 97 ? -14.257 -2.397 2.134 1.00 97.69 97 TYR A O 1
ATOM 741 N N . THR A 1 98 ? -14.747 -0.571 3.338 1.00 98.25 98 THR A N 1
ATOM 742 C CA . THR A 1 98 ? -13.778 0.295 2.653 1.00 98.25 98 THR A CA 1
ATOM 743 C C . THR A 1 98 ? -12.353 -0.204 2.896 1.00 98.25 98 THR A C 1
ATOM 745 O O . THR A 1 98 ? -11.571 -0.341 1.958 1.00 98.25 98 THR A O 1
ATOM 748 N N . TYR A 1 99 ? -12.019 -0.563 4.141 1.00 98.38 99 TYR A N 1
ATOM 749 C CA . TYR A 1 99 ? -10.702 -1.118 4.471 1.00 98.38 99 TYR A CA 1
ATOM 750 C C . TYR A 1 99 ? -10.468 -2.478 3.792 1.00 98.38 99 TYR A C 1
ATOM 752 O O . TYR A 1 99 ? -9.353 -2.772 3.367 1.00 98.38 99 TYR A O 1
ATOM 760 N N . ALA A 1 100 ? -11.517 -3.293 3.640 1.00 98.44 100 ALA A N 1
ATOM 761 C CA . ALA A 1 100 ? -11.457 -4.562 2.919 1.00 98.44 100 ALA A CA 1
ATOM 762 C C . ALA A 1 100 ? -11.103 -4.362 1.439 1.00 98.44 100 ALA A C 1
ATOM 764 O O . ALA A 1 100 ? -10.231 -5.059 0.925 1.00 98.44 100 ALA A O 1
ATOM 765 N N . VAL A 1 101 ? -11.724 -3.382 0.770 1.00 98.69 101 VAL A N 1
ATOM 766 C CA . VAL A 1 101 ? -11.415 -3.037 -0.629 1.00 98.69 101 VAL A CA 1
ATOM 767 C C . VAL A 1 101 ? -9.941 -2.657 -0.781 1.00 98.69 101 VAL A C 1
ATOM 769 O O . VAL A 1 101 ? -9.279 -3.154 -1.688 1.00 98.69 101 VAL A O 1
ATOM 772 N N . PHE A 1 102 ? -9.399 -1.854 0.137 1.00 98.69 102 PHE A N 1
ATOM 773 C CA . PHE A 1 102 ? -7.979 -1.485 0.120 1.00 98.69 102 PHE A CA 1
ATOM 774 C C . PHE A 1 102 ? -7.057 -2.686 0.359 1.00 98.69 102 PHE A C 1
ATOM 776 O O . PHE A 1 102 ? -6.015 -2.811 -0.275 1.00 98.69 102 PHE A O 1
ATOM 783 N N . CYS A 1 103 ? -7.444 -3.608 1.242 1.00 98.75 103 CYS A N 1
ATOM 784 C CA . CYS A 1 103 ? -6.697 -4.845 1.457 1.00 98.75 103 CYS A CA 1
ATOM 785 C C . CYS A 1 103 ? -6.651 -5.704 0.182 1.00 98.75 103 CYS A C 1
ATOM 787 O O . CYS A 1 103 ? -5.582 -6.166 -0.213 1.00 98.75 103 CYS A O 1
ATOM 789 N N . VAL A 1 104 ? -7.794 -5.883 -0.487 1.00 98.75 104 VAL A N 1
ATOM 790 C CA . VAL A 1 104 ? -7.888 -6.653 -1.737 1.00 98.75 104 VAL A CA 1
ATOM 791 C C . VAL A 1 104 ? -7.066 -6.003 -2.848 1.00 98.75 104 VAL A C 1
ATOM 793 O O . VAL A 1 104 ? -6.345 -6.710 -3.551 1.00 98.75 104 VAL A O 1
ATOM 796 N N . GLU A 1 105 ? -7.124 -4.676 -2.978 1.00 98.56 105 GLU A N 1
ATOM 797 C CA . GLU A 1 105 ? -6.261 -3.926 -3.896 1.00 98.56 105 GLU A CA 1
ATOM 798 C C . GLU A 1 105 ? -4.784 -4.240 -3.639 1.00 98.56 105 GLU A C 1
ATOM 800 O O . GLU A 1 105 ? -4.064 -4.616 -4.566 1.00 98.56 105 GLU A O 1
ATOM 805 N N . LYS A 1 106 ? -4.343 -4.197 -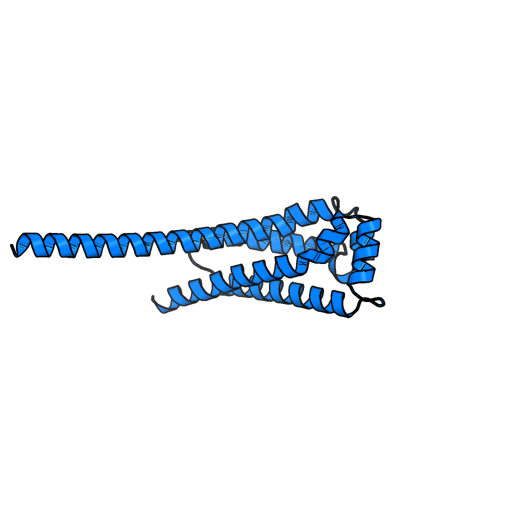2.379 1.00 98.38 106 LYS A N 1
ATOM 806 C CA . LYS A 1 106 ? -2.937 -4.428 -2.052 1.00 98.38 106 LYS A CA 1
ATOM 807 C C . LYS A 1 106 ? -2.510 -5.859 -2.332 1.00 98.38 106 LYS A C 1
ATOM 809 O O . LYS A 1 106 ? -1.447 -6.078 -2.907 1.00 98.38 106 LYS A O 1
ATOM 814 N N . VAL A 1 107 ? -3.355 -6.839 -2.016 1.00 98.75 107 VAL A N 1
ATOM 815 C CA . VAL A 1 107 ? -3.110 -8.245 -2.372 1.00 98.75 107 VAL A CA 1
ATOM 816 C C . VAL A 1 107 ? -3.012 -8.425 -3.890 1.00 98.75 107 VAL A C 1
ATOM 818 O O . VAL A 1 107 ? -2.154 -9.174 -4.359 1.00 98.75 107 VAL A O 1
ATOM 821 N N . PHE A 1 108 ? -3.834 -7.719 -4.669 1.00 98.44 108 PHE A N 1
ATOM 822 C CA . PHE A 1 108 ? -3.752 -7.736 -6.127 1.00 98.44 108 PHE A CA 1
ATOM 823 C C . PHE A 1 108 ? -2.403 -7.197 -6.637 1.00 98.44 108 PHE A C 1
ATOM 825 O O . PHE A 1 108 ? -1.782 -7.834 -7.493 1.00 98.44 108 PHE A O 1
ATOM 832 N N . TYR A 1 109 ? -1.897 -6.087 -6.090 1.00 98.12 109 TYR A N 1
ATOM 833 C CA . TYR A 1 109 ? -0.577 -5.563 -6.466 1.00 98.12 109 TYR A CA 1
ATOM 834 C C . TYR A 1 109 ? 0.574 -6.486 -6.037 1.00 98.12 109 TYR A C 1
ATOM 836 O O . TYR A 1 109 ? 1.490 -6.712 -6.829 1.00 98.12 109 TYR A O 1
ATOM 844 N N . VAL A 1 110 ? 0.495 -7.117 -4.858 1.00 98.56 110 VAL A N 1
ATOM 845 C CA . VAL A 1 110 ? 1.456 -8.153 -4.426 1.00 98.56 110 VAL A CA 1
ATOM 846 C C . VAL A 1 110 ? 1.485 -9.317 -5.415 1.00 98.56 110 VAL A C 1
ATOM 848 O O . VAL A 1 110 ? 2.554 -9.721 -5.872 1.00 98.56 110 VAL A O 1
ATOM 851 N N . ALA A 1 111 ? 0.317 -9.851 -5.780 1.00 98.31 111 ALA A N 1
ATOM 852 C CA . ALA A 1 111 ? 0.220 -10.947 -6.738 1.00 98.31 111 ALA A CA 1
ATOM 853 C C . ALA A 1 111 ? 0.784 -10.541 -8.107 1.00 98.31 111 ALA A C 1
ATOM 855 O O . ALA A 1 111 ? 1.517 -11.308 -8.730 1.00 98.31 111 ALA A O 1
ATOM 856 N N . THR A 1 112 ? 0.498 -9.315 -8.545 1.00 97.56 112 THR A N 1
ATOM 857 C CA . THR A 1 112 ? 1.026 -8.750 -9.791 1.00 97.56 112 THR A CA 1
ATOM 858 C C . THR A 1 112 ? 2.553 -8.650 -9.760 1.00 97.56 112 THR A C 1
ATOM 860 O O . THR A 1 112 ? 3.201 -9.040 -10.731 1.00 97.56 112 THR A O 1
ATOM 863 N N . HIS A 1 113 ? 3.149 -8.228 -8.638 1.00 98.00 113 HIS A N 1
ATOM 864 C CA . HIS A 1 113 ? 4.606 -8.197 -8.465 1.00 98.00 113 HIS A CA 1
ATOM 865 C C . HIS A 1 113 ? 5.230 -9.584 -8.519 1.00 98.00 113 HIS A C 1
ATOM 867 O O . HIS A 1 113 ? 6.183 -9.799 -9.264 1.00 98.00 113 HIS A O 1
ATOM 873 N N . VAL A 1 114 ? 4.674 -10.544 -7.777 1.00 97.94 114 VAL A N 1
ATOM 874 C CA . VAL A 1 114 ? 5.158 -11.932 -7.767 1.00 97.94 114 VAL A CA 1
ATOM 875 C C . VAL A 1 114 ? 5.096 -12.534 -9.171 1.00 97.94 114 VAL A C 1
ATOM 877 O O . VAL A 1 114 ? 6.058 -13.158 -9.621 1.00 97.94 114 VAL A O 1
ATOM 880 N N . LEU A 1 115 ? 3.999 -12.304 -9.897 1.00 97.19 115 LEU A N 1
ATOM 881 C CA . LEU A 1 115 ? 3.851 -12.749 -11.282 1.00 97.19 115 LEU A CA 1
ATOM 882 C C . LEU A 1 115 ? 4.840 -12.056 -12.221 1.00 97.19 115 LEU A C 1
ATOM 884 O O . LEU A 1 115 ? 5.387 -12.716 -13.102 1.00 97.19 115 LEU A O 1
ATOM 888 N N . TRP A 1 116 ? 5.094 -10.758 -12.046 1.00 97.06 116 TRP A N 1
ATOM 889 C CA . TRP A 1 116 ? 6.114 -10.042 -12.812 1.00 97.06 116 TRP A CA 1
ATOM 890 C C . TRP A 1 116 ? 7.508 -10.623 -12.554 1.00 97.06 116 TRP A C 1
ATOM 892 O O . TRP A 1 116 ? 8.214 -10.924 -13.514 1.00 97.06 116 TRP A O 1
ATOM 902 N N . CYS A 1 117 ? 7.876 -10.874 -11.293 1.00 96.69 117 CYS A N 1
ATOM 903 C CA . CYS A 1 117 ? 9.143 -11.506 -10.914 1.00 96.69 117 CYS A CA 1
ATOM 904 C C . CYS A 1 117 ? 9.303 -12.895 -11.554 1.00 96.69 117 CYS A C 1
ATOM 906 O O . CYS A 1 117 ? 10.364 -13.212 -12.088 1.00 96.69 117 CYS A O 1
ATOM 908 N N . ALA A 1 118 ? 8.245 -13.711 -11.535 1.00 96.88 118 ALA A N 1
ATOM 909 C CA . ALA A 1 118 ? 8.257 -15.070 -12.080 1.00 96.88 118 ALA A CA 1
ATOM 910 C C . ALA A 1 118 ? 8.311 -15.124 -13.617 1.00 96.88 118 ALA A C 1
ATOM 912 O O . ALA A 1 118 ? 8.689 -16.148 -14.179 1.00 96.88 118 ALA A O 1
ATOM 913 N N . ARG A 1 119 ? 7.916 -14.045 -14.303 1.00 96.38 119 ARG A N 1
ATOM 914 C CA . ARG A 1 119 ? 7.846 -13.971 -15.772 1.00 96.38 119 ARG A CA 1
ATOM 915 C C . ARG A 1 119 ? 9.051 -13.284 -16.412 1.00 96.38 119 ARG A C 1
ATOM 917 O O . ARG A 1 119 ? 9.050 -13.097 -17.626 1.00 96.38 119 ARG A O 1
ATOM 924 N N . GLN A 1 120 ? 10.061 -12.904 -15.628 1.00 95.44 120 GLN A N 1
ATOM 925 C CA . GLN A 1 120 ? 11.286 -12.329 -16.179 1.00 95.44 120 GLN A CA 1
ATOM 926 C C . GLN A 1 120 ? 12.054 -13.386 -16.993 1.00 95.44 120 GLN A C 1
ATOM 928 O O . GLN A 1 120 ? 12.377 -14.428 -16.422 1.00 95.44 120 GLN A O 1
ATOM 933 N N . PRO A 1 121 ? 12.373 -13.137 -18.281 1.00 90.25 121 PRO A N 1
ATOM 934 C CA . PRO A 1 121 ? 12.990 -14.133 -19.167 1.00 90.25 121 PRO A CA 1
ATOM 935 C C . PRO A 1 121 ? 14.293 -14.733 -18.627 1.00 90.25 121 PRO A C 1
ATOM 937 O O . PRO A 1 121 ? 14.467 -15.947 -18.657 1.00 90.25 121 PRO A O 1
ATOM 940 N N . ASP A 1 122 ? 15.159 -13.888 -18.062 1.00 92.88 122 ASP A N 1
ATOM 941 C CA . ASP A 1 122 ? 16.467 -14.276 -17.513 1.00 92.88 122 ASP A CA 1
ATOM 942 C C . ASP A 1 122 ? 16.444 -14.430 -15.979 1.00 92.88 122 ASP A C 1
ATOM 944 O O . ASP A 1 122 ? 17.478 -14.549 -15.319 1.00 92.88 122 ASP A O 1
ATOM 948 N N . GLY A 1 123 ? 15.245 -14.413 -15.389 1.00 94.50 123 GLY A N 1
ATOM 949 C CA . GLY A 1 123 ? 15.026 -14.394 -13.949 1.00 94.50 123 GLY A CA 1
ATOM 950 C C . GLY A 1 123 ? 15.149 -13.000 -13.324 1.00 94.50 123 GLY A C 1
ATOM 951 O O . GLY A 1 123 ? 15.884 -12.123 -13.777 1.00 94.50 123 GLY A O 1
ATOM 952 N N . VAL A 1 124 ? 14.423 -12.795 -12.221 1.00 96.06 124 VAL A N 1
ATOM 953 C CA . VAL A 1 124 ? 14.298 -11.476 -11.576 1.00 96.06 124 VAL A CA 1
ATOM 954 C C . VAL A 1 124 ? 15.633 -10.890 -11.105 1.00 96.06 124 VAL A C 1
ATOM 956 O O . VAL A 1 124 ? 15.815 -9.678 -11.159 1.00 96.06 124 VAL A O 1
ATOM 959 N N . LEU A 1 125 ? 16.591 -11.720 -10.679 1.00 95.94 125 LEU A N 1
ATOM 960 C CA . LEU A 1 125 ? 17.891 -11.237 -10.199 1.00 95.94 125 LEU A CA 1
ATOM 961 C C . LEU A 1 125 ? 18.726 -10.613 -11.325 1.00 95.94 125 LEU A C 1
ATOM 963 O O . LEU A 1 125 ? 19.339 -9.567 -11.112 1.00 95.94 125 LEU A O 1
ATOM 967 N N . ALA A 1 126 ? 18.714 -11.217 -12.518 1.00 95.62 126 ALA A N 1
ATOM 968 C CA . ALA A 1 126 ? 19.398 -10.675 -13.688 1.00 95.62 126 ALA A CA 1
ATOM 969 C C . ALA A 1 126 ? 18.742 -9.361 -14.138 1.00 95.62 126 ALA A C 1
ATOM 971 O O . ALA A 1 126 ? 19.437 -8.357 -14.308 1.00 95.62 126 ALA A O 1
ATOM 972 N N . THR A 1 127 ? 17.404 -9.328 -14.214 1.00 95.69 127 THR A N 1
ATOM 973 C CA . THR A 1 127 ? 16.648 -8.104 -14.526 1.00 95.69 127 THR A CA 1
ATOM 974 C C . THR A 1 127 ? 16.964 -6.984 -13.534 1.00 95.69 127 THR A C 1
ATOM 976 O O . THR A 1 127 ? 17.313 -5.878 -13.945 1.00 95.69 127 THR A O 1
ATOM 979 N N . LEU A 1 128 ? 16.902 -7.253 -12.224 1.00 96.94 128 LEU A N 1
ATOM 980 C CA . LEU A 1 128 ? 17.203 -6.252 -11.199 1.00 96.94 128 LEU A CA 1
ATOM 981 C C . LEU A 1 128 ? 18.655 -5.776 -11.285 1.00 96.94 128 LEU A C 1
ATOM 983 O O . LEU A 1 128 ? 18.891 -4.579 -11.166 1.00 96.94 128 LEU A O 1
ATOM 987 N N . SER A 1 129 ? 19.623 -6.664 -11.529 1.00 96.75 129 SER A N 1
ATOM 988 C CA . SER A 1 129 ? 21.028 -6.274 -11.713 1.00 96.75 129 SER A CA 1
ATOM 989 C C . SER A 1 129 ? 21.210 -5.315 -12.895 1.00 96.75 129 SER A C 1
ATOM 991 O O . SER A 1 129 ? 21.904 -4.306 -12.755 1.00 96.75 129 SER A O 1
ATOM 993 N N . GLY A 1 130 ? 20.531 -5.570 -14.018 1.00 96.94 130 GLY A N 1
ATOM 994 C CA . GLY A 1 130 ? 20.518 -4.667 -15.170 1.00 96.94 130 GLY A CA 1
ATOM 995 C C . GLY A 1 130 ? 19.888 -3.308 -14.857 1.00 96.94 130 GLY A C 1
ATOM 996 O O . GLY A 1 130 ? 20.407 -2.277 -15.286 1.00 96.94 130 GLY A O 1
ATOM 997 N N . LEU A 1 131 ? 18.811 -3.286 -14.065 1.00 97.06 131 LEU A N 1
ATOM 998 C CA . LEU A 1 131 ? 18.201 -2.041 -13.596 1.00 97.06 131 LEU A CA 1
ATOM 999 C C . LEU A 1 131 ? 19.128 -1.279 -12.645 1.00 97.06 131 LEU A C 1
ATOM 1001 O O . LEU A 1 131 ? 19.243 -0.068 -12.780 1.00 97.06 131 LEU A O 1
ATOM 1005 N N . TRP A 1 132 ? 19.826 -1.956 -11.728 1.00 97.56 132 TRP A N 1
ATOM 1006 C CA . TRP A 1 132 ? 20.767 -1.317 -10.797 1.00 97.56 132 TRP A CA 1
ATOM 1007 C C . TRP A 1 132 ? 21.903 -0.594 -11.521 1.00 97.56 132 TRP A C 1
ATOM 1009 O O . TRP A 1 132 ? 22.333 0.465 -11.069 1.00 97.56 132 TRP A O 1
ATOM 1019 N N . ALA A 1 133 ? 22.365 -1.138 -12.648 1.00 97.31 133 ALA A N 1
ATOM 1020 C CA . ALA A 1 133 ? 23.391 -0.507 -13.471 1.00 97.31 133 ALA A CA 1
ATOM 1021 C C . ALA A 1 133 ? 22.891 0.749 -14.214 1.00 97.31 133 ALA A C 1
ATOM 1023 O O . ALA A 1 133 ? 23.690 1.631 -14.516 1.00 97.31 133 ALA A O 1
ATOM 1024 N N . GLN A 1 134 ? 21.589 0.834 -14.512 1.00 96.88 134 GLN A N 1
ATOM 1025 C CA . GLN A 1 134 ? 20.994 1.934 -15.281 1.00 96.88 134 GLN A CA 1
ATOM 1026 C C . GLN A 1 134 ? 20.379 3.021 -14.393 1.00 96.88 134 GLN A C 1
ATOM 1028 O O . GLN A 1 134 ? 20.641 4.207 -14.580 1.00 96.88 134 GLN A O 1
ATOM 1033 N N . ASP A 1 135 ? 19.544 2.622 -13.437 1.00 97.25 135 ASP A N 1
ATOM 1034 C CA . ASP A 1 135 ? 18.875 3.504 -12.489 1.00 97.25 135 ASP A CA 1
ATOM 1035 C C . ASP A 1 135 ? 18.624 2.777 -11.153 1.00 97.25 135 ASP A C 1
ATOM 1037 O O . ASP A 1 135 ? 17.625 2.059 -11.000 1.00 97.25 135 ASP A O 1
ATOM 1041 N N . PRO A 1 136 ? 19.492 3.005 -10.151 1.00 96.56 136 PRO A N 1
ATOM 1042 C CA . PRO A 1 136 ? 19.357 2.436 -8.813 1.00 96.56 136 PRO A CA 1
ATOM 1043 C C . PRO A 1 136 ? 17.999 2.689 -8.147 1.00 96.56 136 PRO A C 1
ATOM 1045 O O . PRO A 1 136 ? 17.506 1.831 -7.417 1.00 96.56 136 PRO A O 1
ATOM 1048 N N . LEU A 1 137 ? 17.368 3.844 -8.395 1.00 96.25 137 LEU A N 1
ATOM 1049 C CA . LEU A 1 137 ? 16.080 4.173 -7.782 1.00 96.25 137 LEU A CA 1
ATOM 1050 C C . LEU A 1 137 ? 14.952 3.324 -8.377 1.00 96.25 137 LEU A C 1
ATOM 1052 O O . LEU A 1 137 ? 14.117 2.797 -7.641 1.00 96.25 137 LEU A O 1
ATOM 1056 N N . THR A 1 138 ? 14.957 3.150 -9.700 1.00 97.00 138 THR A N 1
ATOM 1057 C CA . THR A 1 138 ? 14.009 2.269 -10.397 1.00 97.00 138 THR A CA 1
ATOM 1058 C C . 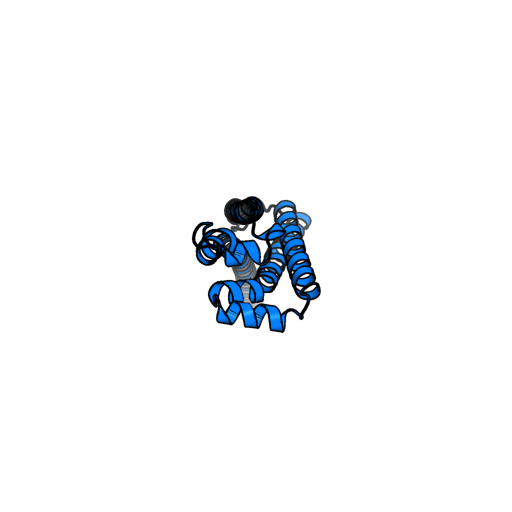THR A 1 138 ? 14.226 0.811 -9.986 1.00 97.00 138 THR A C 1
ATOM 1060 O O . THR A 1 138 ? 13.262 0.105 -9.694 1.00 97.00 138 THR A O 1
ATOM 1063 N N . ALA A 1 139 ? 15.481 0.368 -9.876 1.00 97.38 139 ALA A N 1
ATOM 1064 C CA . ALA A 1 139 ? 15.818 -0.978 -9.416 1.00 97.38 139 ALA A CA 1
ATOM 1065 C C . ALA A 1 139 ? 15.323 -1.248 -7.988 1.00 97.38 139 ALA A C 1
ATOM 1067 O O . ALA A 1 139 ? 14.677 -2.267 -7.737 1.00 97.38 139 ALA A O 1
ATOM 1068 N N . PHE A 1 140 ? 15.572 -0.314 -7.064 1.00 97.56 140 PHE A N 1
ATOM 1069 C CA . PHE A 1 140 ? 15.074 -0.393 -5.694 1.00 97.56 140 PHE A CA 1
ATOM 1070 C C . PHE A 1 140 ? 13.548 -0.472 -5.657 1.00 97.56 140 PHE A C 1
ATOM 1072 O O . PHE A 1 140 ? 12.992 -1.319 -4.960 1.00 97.56 140 PHE A O 1
ATOM 1079 N N . PHE A 1 141 ? 12.869 0.369 -6.440 1.00 97.44 141 PHE A N 1
ATOM 1080 C CA . PHE A 1 141 ? 11.416 0.352 -6.524 1.00 97.44 141 PHE A CA 1
ATOM 1081 C C . PHE A 1 141 ? 10.891 -1.016 -6.979 1.00 97.44 141 PHE A C 1
ATOM 1083 O O . PHE A 1 141 ? 10.089 -1.613 -6.264 1.00 97.44 141 PHE A O 1
ATOM 1090 N N . TYR A 1 142 ? 11.399 -1.562 -8.092 1.00 97.31 142 TYR A N 1
ATOM 1091 C CA . TYR A 1 142 ? 11.011 -2.892 -8.585 1.00 97.31 142 TYR A CA 1
ATOM 1092 C C . TYR A 1 142 ? 11.342 -4.028 -7.615 1.00 97.31 142 TYR A C 1
ATOM 1094 O O . TYR A 1 142 ? 10.629 -5.028 -7.592 1.00 97.31 142 TYR A O 1
ATOM 1102 N N . ALA A 1 143 ? 12.389 -3.891 -6.803 1.00 97.12 143 A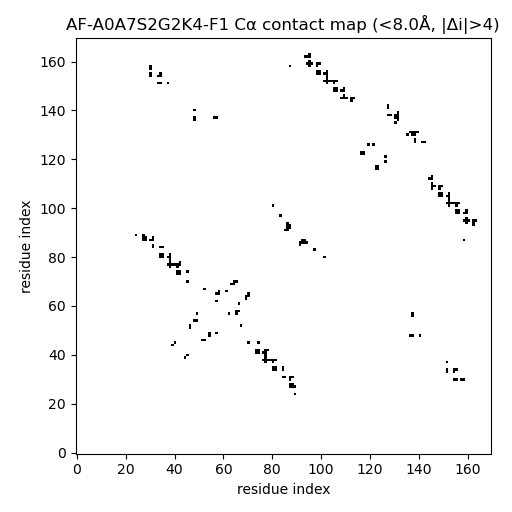LA A N 1
ATOM 1103 C CA . ALA A 1 143 ? 12.722 -4.875 -5.779 1.00 97.12 143 ALA A CA 1
ATOM 1104 C C . ALA A 1 143 ? 11.769 -4.814 -4.571 1.00 97.12 143 ALA A C 1
ATOM 1106 O O . ALA A 1 143 ? 11.454 -5.848 -3.985 1.00 97.12 143 ALA A O 1
ATOM 1107 N N . ALA A 1 144 ? 11.314 -3.617 -4.192 1.00 96.69 144 ALA A N 1
ATOM 1108 C CA . ALA A 1 144 ? 10.651 -3.384 -2.912 1.00 96.69 144 ALA A CA 1
ATOM 1109 C C . ALA A 1 144 ? 9.125 -3.212 -2.988 1.00 96.69 144 ALA A C 1
ATOM 1111 O O . ALA A 1 144 ? 8.463 -3.419 -1.968 1.00 96.69 144 ALA A O 1
ATOM 1112 N N . TYR A 1 145 ? 8.542 -2.839 -4.137 1.00 96.94 145 TYR A N 1
ATOM 1113 C CA . TYR A 1 145 ? 7.136 -2.406 -4.162 1.00 96.94 145 TYR A CA 1
ATOM 1114 C C . TYR A 1 145 ? 6.150 -3.499 -3.731 1.00 96.94 145 TYR A C 1
ATOM 1116 O O . TYR A 1 145 ? 5.243 -3.202 -2.961 1.00 96.94 145 TYR A O 1
ATOM 1124 N N . GLY A 1 146 ? 6.359 -4.768 -4.103 1.00 97.31 146 GLY A N 1
ATOM 1125 C CA . GLY A 1 146 ? 5.475 -5.842 -3.638 1.00 97.31 146 GLY A CA 1
ATOM 1126 C C . GLY A 1 146 ? 5.558 -6.086 -2.130 1.00 97.31 146 GLY A C 1
ATOM 1127 O O . GLY A 1 146 ? 4.547 -6.384 -1.502 1.00 97.31 146 GLY A O 1
ATOM 1128 N N . VAL A 1 147 ? 6.726 -5.893 -1.505 1.00 98.00 147 VAL A N 1
ATOM 1129 C CA . VAL A 1 147 ? 6.844 -5.954 -0.035 1.00 98.00 147 VAL A CA 1
ATOM 1130 C C . VAL A 1 147 ? 6.105 -4.780 0.602 1.00 98.00 147 VAL A C 1
ATOM 1132 O O . VAL A 1 147 ? 5.376 -4.969 1.574 1.00 98.00 147 VAL A O 1
ATOM 1135 N N . ASN A 1 148 ? 6.246 -3.577 0.039 1.00 97.94 148 ASN A N 1
ATOM 1136 C CA . ASN A 1 148 ? 5.485 -2.408 0.474 1.00 97.94 148 ASN A CA 1
ATOM 1137 C C . ASN A 1 148 ? 3.971 -2.658 0.384 1.00 97.94 148 ASN A C 1
ATOM 1139 O O . ASN A 1 148 ? 3.250 -2.398 1.347 1.00 97.94 148 ASN A O 1
ATOM 1143 N N . ASP A 1 149 ? 3.493 -3.213 -0.729 1.00 98.38 149 ASP A N 1
ATOM 1144 C CA . ASP A 1 149 ? 2.072 -3.493 -0.904 1.00 98.38 149 ASP A CA 1
ATOM 1145 C C . ASP A 1 149 ? 1.580 -4.578 0.055 1.00 98.38 149 ASP A C 1
ATOM 1147 O O . ASP A 1 149 ? 0.498 -4.447 0.623 1.00 98.38 149 ASP A O 1
ATOM 1151 N N . PHE A 1 150 ? 2.397 -5.592 0.347 1.00 98.62 150 PHE A N 1
ATOM 1152 C CA . PHE A 1 150 ? 2.069 -6.595 1.358 1.00 98.62 150 PHE A CA 1
ATOM 1153 C C . PHE A 1 150 ? 1.902 -5.978 2.753 1.00 98.62 150 PHE A C 1
ATOM 1155 O O . PHE A 1 150 ? 0.934 -6.281 3.453 1.00 98.62 150 PHE A O 1
ATOM 1162 N N . LEU A 1 151 ? 2.794 -5.065 3.153 1.00 98.44 151 LEU A N 1
ATOM 1163 C CA . LEU A 1 151 ? 2.650 -4.329 4.413 1.00 98.44 151 LEU A CA 1
ATOM 1164 C C . LEU A 1 151 ? 1.368 -3.485 4.423 1.00 98.44 151 LEU A C 1
ATOM 1166 O O . LEU A 1 151 ? 0.664 -3.451 5.435 1.00 98.44 151 LEU A O 1
ATOM 1170 N N . GLY A 1 152 ? 1.026 -2.860 3.294 1.00 98.31 152 GLY A N 1
ATOM 1171 C CA . GLY A 1 152 ? -0.250 -2.171 3.105 1.00 98.31 152 GLY A CA 1
ATOM 1172 C C . GLY A 1 152 ? -1.454 -3.091 3.311 1.00 98.31 152 GLY A C 1
ATOM 1173 O O . GLY A 1 152 ? -2.351 -2.762 4.089 1.00 98.31 152 GLY A O 1
ATOM 1174 N N . ALA A 1 153 ? -1.448 -4.279 2.699 1.00 98.62 153 ALA A N 1
ATOM 1175 C CA . ALA A 1 153 ? -2.504 -5.278 2.868 1.00 98.62 153 ALA A CA 1
ATOM 1176 C C . ALA A 1 153 ? -2.684 -5.670 4.342 1.00 98.62 153 ALA A C 1
ATOM 1178 O O . ALA A 1 153 ? -3.809 -5.715 4.839 1.00 98.62 153 ALA A O 1
ATOM 1179 N N . VAL A 1 154 ? -1.584 -5.886 5.071 1.00 98.62 154 VAL A N 1
ATOM 1180 C CA . VAL A 1 154 ? -1.626 -6.199 6.508 1.00 98.62 154 VAL A CA 1
ATOM 1181 C C . VAL A 1 154 ? -2.251 -5.055 7.307 1.00 98.62 154 VAL A C 1
ATOM 1183 O O . VAL A 1 154 ? -3.097 -5.310 8.167 1.00 98.62 154 VAL A O 1
ATOM 1186 N N . VAL A 1 155 ? -1.894 -3.799 7.022 1.00 98.44 155 VAL A N 1
ATOM 1187 C CA . VAL A 1 155 ? -2.474 -2.620 7.691 1.00 98.44 155 VAL A CA 1
ATOM 1188 C C . VAL A 1 155 ? -3.981 -2.530 7.438 1.00 98.44 155 VAL A C 1
ATOM 1190 O O . VAL A 1 155 ? -4.759 -2.411 8.388 1.00 98.44 155 VAL A O 1
ATOM 1193 N N . PHE A 1 156 ? -4.410 -2.623 6.179 1.00 98.56 156 PHE A N 1
ATOM 1194 C CA . PHE A 1 156 ? -5.821 -2.511 5.805 1.00 98.56 156 PHE A CA 1
ATOM 1195 C C . PHE A 1 156 ? -6.655 -3.689 6.321 1.00 98.56 156 PHE A C 1
ATOM 1197 O O . PHE A 1 156 ? -7.731 -3.486 6.887 1.00 98.56 156 PHE A O 1
ATOM 1204 N N . GLY A 1 157 ? -6.132 -4.913 6.221 1.00 98.44 157 GLY A N 1
ATOM 1205 C CA . GLY A 1 157 ? -6.758 -6.112 6.775 1.00 98.44 157 GLY A CA 1
ATOM 1206 C C . GLY A 1 157 ? -6.894 -6.050 8.297 1.00 98.44 157 GLY A C 1
ATOM 1207 O O . GLY A 1 157 ? -7.954 -6.370 8.832 1.00 98.44 157 GLY A O 1
ATOM 1208 N N . SER A 1 158 ? -5.872 -5.557 9.000 1.00 98.06 158 SER A N 1
ATOM 1209 C CA . SER A 1 158 ? -5.931 -5.365 10.457 1.00 98.06 158 SER A CA 1
ATOM 1210 C C . SER A 1 158 ? -6.998 -4.341 10.851 1.00 98.06 158 SER A C 1
ATOM 1212 O O . SER A 1 158 ? -7.763 -4.577 11.787 1.00 98.06 158 SER A O 1
ATOM 1214 N N . ALA A 1 159 ? -7.100 -3.231 10.112 1.00 97.81 159 ALA A N 1
ATOM 1215 C CA . ALA A 1 159 ? -8.142 -2.230 10.330 1.00 97.81 159 ALA A CA 1
ATOM 1216 C C . ALA A 1 159 ? -9.550 -2.791 10.085 1.00 97.81 159 ALA A C 1
ATOM 1218 O O . ALA A 1 159 ? -10.453 -2.532 10.881 1.00 97.81 159 ALA A O 1
ATOM 1219 N N . MET A 1 160 ? -9.732 -3.588 9.027 1.00 97.81 160 MET A N 1
ATOM 1220 C CA . MET A 1 160 ? -10.991 -4.278 8.727 1.00 97.81 160 MET A CA 1
ATOM 1221 C C . MET A 1 160 ? -11.399 -5.217 9.866 1.00 97.81 160 MET A C 1
ATOM 1223 O O . MET A 1 160 ? -12.506 -5.097 10.386 1.00 97.81 160 MET A O 1
ATOM 1227 N N . VAL A 1 161 ? -10.513 -6.134 10.271 1.00 97.12 161 VAL A N 1
ATOM 1228 C CA . VAL A 1 161 ? -10.799 -7.121 11.326 1.00 97.12 161 VAL A CA 1
ATOM 1229 C 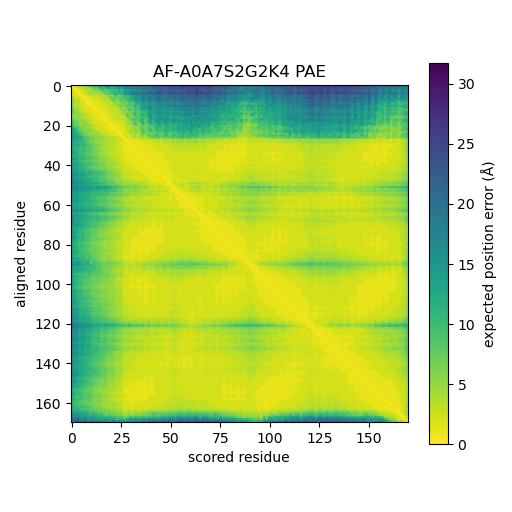C . VAL A 1 161 ? -11.160 -6.426 12.633 1.00 97.12 161 VAL A C 1
ATOM 1231 O O . VAL A 1 161 ? -12.146 -6.793 13.270 1.00 97.12 161 VAL A O 1
ATOM 1234 N N . LYS A 1 162 ? -10.402 -5.392 13.013 1.00 94.69 162 LYS A N 1
ATOM 1235 C CA . LYS A 1 162 ? -10.666 -4.637 14.239 1.00 94.69 162 LYS A CA 1
ATOM 1236 C C . LYS A 1 162 ? -12.016 -3.912 14.183 1.00 94.69 162 LYS A C 1
ATOM 1238 O O . LYS A 1 162 ? -12.794 -4.028 15.122 1.00 94.69 162 LYS A O 1
ATOM 1243 N N . ALA A 1 163 ? -12.325 -3.237 13.074 1.00 95.06 163 ALA A N 1
ATOM 1244 C CA . ALA A 1 163 ? -13.596 -2.532 12.898 1.00 95.06 163 ALA A CA 1
ATOM 1245 C C . ALA A 1 163 ? -14.814 -3.474 12.933 1.00 95.06 163 ALA A C 1
ATOM 1247 O O . ALA A 1 163 ? -15.822 -3.147 13.550 1.00 95.06 163 ALA A O 1
ATOM 1248 N N . LEU A 1 164 ? -14.716 -4.660 12.322 1.00 94.31 164 LEU A N 1
ATOM 1249 C CA . LEU A 1 164 ? -15.771 -5.681 12.393 1.00 94.31 164 LEU A CA 1
ATOM 1250 C C . LEU A 1 164 ? -15.937 -6.262 13.803 1.00 94.31 164 LEU A C 1
ATOM 1252 O O . LEU A 1 164 ? -17.035 -6.673 14.168 1.00 94.31 164 LEU A O 1
ATOM 1256 N N . GLY A 1 165 ? -14.852 -6.338 14.578 1.00 90.56 165 GLY A N 1
ATOM 1257 C CA . GLY A 1 165 ? -14.892 -6.776 15.971 1.00 90.56 165 GLY A CA 1
ATOM 1258 C C . GLY A 1 165 ? -15.677 -5.815 16.863 1.00 90.56 165 GLY A C 1
ATOM 1259 O O . GLY A 1 165 ? -16.466 -6.273 17.682 1.00 90.56 165 GLY A O 1
ATOM 1260 N N . GLU A 1 166 ? -15.507 -4.506 16.662 1.00 87.06 166 GLU A N 1
ATOM 1261 C CA . GLU A 1 166 ? -16.247 -3.468 17.396 1.00 87.06 166 GLU A CA 1
ATOM 1262 C C . GLU A 1 166 ? -17.737 -3.461 17.017 1.00 87.06 166 GLU A C 1
ATOM 1264 O O . GLU A 1 166 ? -18.583 -3.492 17.899 1.00 87.06 166 GLU A O 1
ATOM 1269 N N . GLN A 1 167 ? -18.075 -3.566 15.726 1.00 84.75 167 GLN A N 1
ATOM 1270 C CA . GLN A 1 167 ? -19.477 -3.589 15.272 1.00 84.75 167 GLN A CA 1
ATOM 1271 C C . GLN A 1 167 ? -20.298 -4.789 15.765 1.00 84.75 167 GLN A C 1
ATOM 1273 O O . GLN A 1 167 ? -21.520 -4.726 15.769 1.00 84.75 167 GLN A O 1
ATOM 1278 N N . LYS A 1 168 ? -19.654 -5.909 16.111 1.00 79.94 168 LYS A N 1
ATOM 1279 C CA . LYS A 1 168 ? -20.339 -7.085 16.676 1.00 79.94 168 LYS A CA 1
ATOM 1280 C C . LYS A 1 168 ? -20.562 -6.982 18.186 1.00 79.94 168 LYS A C 1
ATOM 1282 O O . LYS A 1 168 ? -21.258 -7.834 18.733 1.00 79.94 168 LYS A O 1
ATOM 1287 N N . ALA A 1 169 ? -19.881 -6.050 18.851 1.00 70.81 169 ALA A N 1
ATOM 1288 C CA . ALA A 1 169 ? -19.975 -5.850 20.292 1.00 70.81 169 ALA A CA 1
ATOM 1289 C C . ALA A 1 169 ? -21.086 -4.857 20.681 1.00 70.81 169 ALA A C 1
ATOM 1291 O O . ALA A 1 169 ? -21.514 -4.885 21.836 1.00 70.81 169 ALA A O 1
ATOM 1292 N N . ASP A 1 170 ? -21.528 -4.030 19.728 1.00 57.59 170 ASP A N 1
ATOM 1293 C CA . ASP A 1 170 ? -22.694 -3.140 19.820 1.00 57.59 170 ASP A CA 1
ATOM 1294 C C . ASP A 1 170 ? -24.007 -3.890 19.519 1.00 57.59 170 ASP A C 1
ATOM 1296 O O . ASP A 1 170 ? -25.024 -3.585 20.187 1.00 57.59 170 ASP A O 1
#

pLDDT: mean 93.03, std 7.66, range [57.59, 98.75]

Solvent-accessible surface area (backbone atoms only — not comparable to full-atom values): 8699 Å² total; per-residue (Å²): 109,73,70,59,53,51,54,50,51,51,51,50,52,53,51,50,53,51,51,51,53,50,54,52,54,51,53,33,51,51,45,27,50,46,30,48,50,49,15,41,41,35,40,55,48,43,38,60,65,30,57,73,85,64,36,61,66,57,23,70,75,40,46,89,56,47,25,74,68,37,46,53,48,44,28,51,51,12,51,51,34,50,70,49,27,68,34,43,42,88,97,43,74,66,59,33,68,62,28,42,54,52,16,52,52,20,50,50,50,25,52,50,41,54,51,52,44,73,64,36,91,79,35,44,68,54,55,40,53,57,30,45,77,75,38,53,65,53,23,50,45,73,71,41,48,36,60,54,26,45,54,46,18,52,46,25,42,51,51,17,55,52,38,52,54,54,66,72,73,110

Secondary structure (DSSP, 8-state):
-HHHHHHHHHHHHHHHHHHHHHHHHHHHHHHHHHHHHHHHIIIIIHHHHTTTTT-HHHHHH-HHHHSHHHHHHHHHHHHHHHHHGGGGSTTSPP-HHHHHHHHHHHHHHHHHHHHHHHT-TT-HHHHHHHHHHH-HHHHHHHHHHHHHHHHHHHHHHHHHHHHHHHHTT-